Protein AF-A0A8J6PR92-F1 (afdb_monomer_lite)

Secondary structure (DSSP, 8-state):
--TT----SHHHHHHHHHHHHHHHHHHHHHHHHTTT-HHHHHHHHHHHHHTTTTS-HHHHHHHHHHHHTT---

Structure (mmCIF, N/CA/C/O backbone):
data_AF-A0A8J6PR92-F1
#
_entry.id   AF-A0A8J6PR92-F1
#
loop_
_atom_site.group_PDB
_atom_site.id
_atom_site.type_symbol
_atom_site.label_atom_id
_atom_site.label_alt_id
_atom_site.label_comp_id
_atom_site.label_asym_id
_atom_site.label_entity_id
_atom_site.label_seq_id
_atom_site.pdbx_PDB_ins_code
_atom_site.Cartn_x
_atom_site.Cartn_y
_atom_site.Cartn_z
_atom_site.occupancy
_atom_site.B_iso_or_equiv
_atom_site.auth_seq_id
_atom_site.auth_comp_id
_atom_site.auth_asym_id
_atom_site.auth_atom_id
_atom_site.pdbx_PDB_model_num
ATOM 1 N N . GLN A 1 1 ? -13.945 18.699 16.992 1.00 49.50 1 GLN A N 1
ATOM 2 C CA . GLN A 1 1 ? -15.120 18.030 16.405 1.00 49.50 1 GLN A CA 1
ATOM 3 C C . GLN A 1 1 ? -15.868 19.086 15.618 1.00 49.50 1 GLN A C 1
ATOM 5 O O . GLN A 1 1 ? -16.441 19.973 16.234 1.00 49.50 1 GLN A O 1
ATOM 10 N N . LEU A 1 2 ? -15.730 19.086 14.295 1.00 51.44 2 LEU A N 1
ATOM 11 C CA . LEU A 1 2 ? -16.489 19.992 13.436 1.00 51.44 2 LEU A CA 1
ATOM 12 C C . LEU A 1 2 ? -17.807 19.269 13.092 1.00 51.44 2 LEU A C 1
ATOM 14 O O . LEU A 1 2 ? -17.785 18.120 12.664 1.00 51.44 2 LEU A O 1
ATOM 18 N N . ASP A 1 3 ? -18.928 19.922 13.389 1.00 53.94 3 ASP A N 1
ATOM 19 C CA . ASP A 1 3 ? -20.263 19.699 12.808 1.00 53.94 3 ASP A CA 1
ATOM 20 C C . ASP A 1 3 ? -21.069 18.438 13.157 1.00 53.94 3 ASP A C 1
ATOM 22 O O . ASP A 1 3 ? -21.869 17.978 12.349 1.00 53.94 3 ASP A O 1
ATOM 26 N N . GLY A 1 4 ? -20.944 17.876 14.365 1.00 55.09 4 GLY A N 1
ATOM 27 C CA . GLY A 1 4 ? -21.889 16.837 14.827 1.00 55.09 4 GLY A CA 1
ATOM 28 C C . GLY A 1 4 ? -21.888 15.538 14.001 1.00 55.09 4 GLY A C 1
ATOM 29 O O . GLY A 1 4 ? -22.728 14.669 14.223 1.00 55.09 4 GLY A O 1
ATOM 30 N N . VAL A 1 5 ? -20.932 15.384 13.081 1.00 65.75 5 VAL A N 1
ATOM 31 C CA . VAL A 1 5 ? -20.721 14.171 12.297 1.00 65.75 5 VAL A CA 1
ATOM 32 C C . VAL A 1 5 ? -19.982 13.165 13.168 1.00 65.75 5 VAL A C 1
ATOM 34 O O . VAL A 1 5 ? -18.842 13.383 13.584 1.00 65.75 5 VAL A O 1
ATOM 37 N N . THR A 1 6 ? -20.624 12.035 13.447 1.00 64.81 6 THR A N 1
ATOM 38 C CA . THR A 1 6 ? -19.940 10.887 14.038 1.00 64.81 6 THR A CA 1
ATOM 39 C C . THR A 1 6 ? -18.975 10.318 13.001 1.00 64.81 6 THR A C 1
ATOM 41 O O . THR A 1 6 ? -19.391 9.796 11.970 1.00 64.81 6 THR A O 1
ATOM 44 N N . HIS A 1 7 ? -17.670 10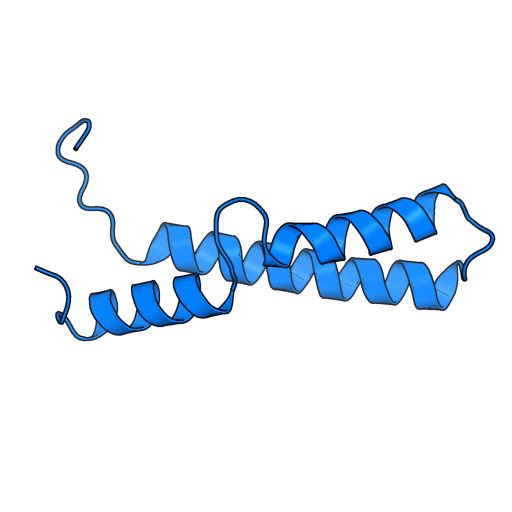.418 13.254 1.00 69.88 7 HIS A N 1
ATOM 45 C CA . HIS A 1 7 ? -16.667 9.790 12.397 1.00 69.88 7 HIS A CA 1
ATOM 46 C C . HIS A 1 7 ? -16.608 8.283 12.672 1.00 69.88 7 HIS A C 1
ATOM 48 O O . HIS A 1 7 ? -15.852 7.828 13.535 1.00 69.88 7 HIS A O 1
ATOM 54 N N . GLY A 1 8 ? -17.394 7.511 11.922 1.00 82.00 8 GLY A N 1
ATOM 55 C CA . GLY A 1 8 ? -17.309 6.054 11.893 1.00 82.00 8 GLY A CA 1
ATOM 56 C C . GLY A 1 8 ? -16.022 5.554 11.222 1.00 82.00 8 GLY A C 1
ATOM 57 O O . GLY A 1 8 ? -15.087 6.310 10.948 1.00 82.00 8 GLY A O 1
ATOM 58 N N . SER A 1 9 ? -15.904 4.245 11.009 1.00 91.56 9 SER A N 1
ATOM 59 C CA . SER A 1 9 ? -14.671 3.631 10.480 1.00 91.56 9 SER A CA 1
ATOM 60 C C . SER A 1 9 ? -14.434 3.871 8.980 1.00 91.56 9 SER A C 1
ATOM 62 O O . SER A 1 9 ? -13.362 3.546 8.468 1.00 91.56 9 SER A O 1
ATOM 64 N N . GLU A 1 10 ? -15.397 4.479 8.288 1.00 91.88 10 GLU A N 1
ATOM 65 C CA . GLU A 1 10 ? -15.497 4.540 6.828 1.00 91.88 10 GLU A CA 1
ATOM 66 C C . GLU A 1 10 ? -14.320 5.291 6.206 1.00 91.88 10 GLU A C 1
ATOM 68 O O . GLU A 1 10 ? -13.694 4.783 5.283 1.00 91.88 10 GLU A O 1
ATOM 73 N N . GLY A 1 11 ? -13.935 6.447 6.758 1.00 92.19 11 GLY A N 1
ATOM 74 C CA . GLY A 1 11 ? -12.777 7.196 6.250 1.00 92.19 11 GLY A CA 1
ATOM 75 C C . GLY A 1 11 ? -11.455 6.438 6.417 1.00 92.19 11 GLY A C 1
ATOM 76 O O . GLY A 1 11 ? -10.548 6.551 5.593 1.00 92.19 11 GLY A O 1
ATOM 77 N N . SER A 1 12 ? -11.343 5.613 7.464 1.00 94.25 12 SER A N 1
ATOM 78 C CA . SER A 1 12 ? -10.160 4.775 7.648 1.00 94.25 12 SER A CA 1
ATOM 79 C C . SER A 1 12 ? -10.133 3.586 6.693 1.00 94.25 12 SER A C 1
ATOM 81 O O . SER A 1 12 ? -9.050 3.218 6.231 1.00 94.25 12 SER A O 1
ATOM 83 N N . LEU A 1 13 ? -11.301 3.011 6.391 1.00 95.50 13 LEU A N 1
ATOM 84 C CA . LEU A 1 13 ? -11.470 1.955 5.393 1.00 95.50 13 LEU A CA 1
ATOM 85 C C . LEU A 1 13 ? -11.144 2.462 3.988 1.00 95.50 13 LEU A C 1
ATOM 87 O O . LEU A 1 13 ? -10.347 1.831 3.298 1.00 95.50 13 LEU A O 1
ATOM 91 N N . ASP A 1 14 ? -11.690 3.615 3.605 1.00 95.50 14 ASP A N 1
ATOM 92 C CA . ASP A 1 14 ? -11.434 4.255 2.313 1.00 95.50 14 ASP A CA 1
ATOM 93 C C . ASP A 1 14 ? -9.932 4.456 2.084 1.00 95.50 14 ASP A C 1
A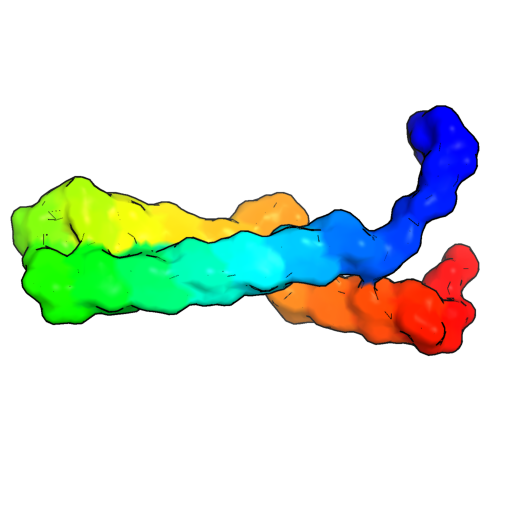TOM 95 O O . ASP A 1 14 ? -9.360 3.957 1.116 1.00 95.50 14 ASP A O 1
ATOM 99 N N . LYS A 1 15 ? -9.241 5.051 3.061 1.00 95.81 15 LYS A N 1
ATOM 100 C CA . LYS A 1 15 ? -7.796 5.280 2.970 1.00 95.81 15 LYS A CA 1
ATOM 101 C C . LYS A 1 15 ? -6.984 3.982 2.868 1.00 95.81 15 LYS A C 1
ATOM 103 O O . LYS A 1 15 ? -5.967 3.953 2.171 1.00 95.81 15 LYS A O 1
ATOM 108 N N . LEU A 1 16 ? -7.393 2.909 3.553 1.00 96.12 16 LEU A N 1
ATOM 109 C CA . LEU A 1 16 ? -6.731 1.606 3.421 1.00 96.12 16 LEU A CA 1
ATOM 110 C C . LEU A 1 16 ? -6.932 0.992 2.037 1.00 96.12 16 LEU A C 1
ATOM 112 O O . LEU 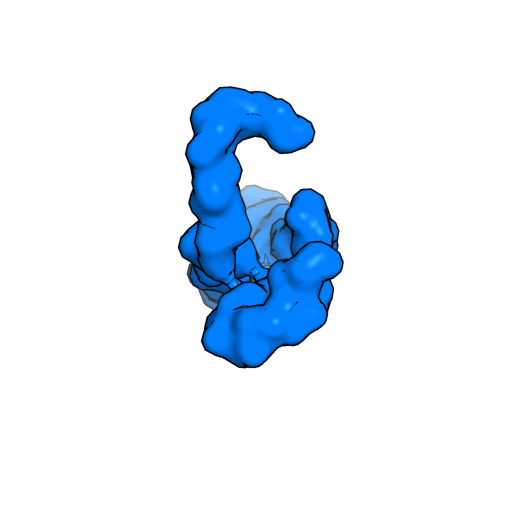A 1 16 ? -5.971 0.473 1.472 1.00 96.12 16 LEU A O 1
ATOM 116 N N . LEU A 1 17 ? -8.152 1.049 1.501 1.00 96.88 17 LEU A N 1
ATOM 117 C CA . LEU A 1 17 ? -8.460 0.523 0.174 1.00 96.88 17 LEU A CA 1
ATOM 118 C C . LEU A 1 17 ? -7.743 1.321 -0.914 1.00 96.88 17 LEU A C 1
ATOM 120 O O . LEU A 1 17 ? -7.092 0.711 -1.758 1.00 96.88 17 LEU A O 1
ATOM 124 N N . MET A 1 18 ? -7.768 2.655 -0.840 1.00 97.06 18 MET A N 1
ATOM 125 C CA . MET A 1 18 ? -7.002 3.533 -1.728 1.00 97.06 18 MET A CA 1
ATOM 126 C C . MET A 1 18 ? -5.511 3.170 -1.703 1.00 97.06 18 MET A C 1
ATOM 128 O O . MET A 1 18 ? -4.936 2.867 -2.743 1.00 97.06 18 MET A O 1
ATOM 132 N N . THR A 1 19 ? -4.909 3.072 -0.511 1.00 97.38 19 THR A N 1
ATOM 133 C CA . THR A 1 19 ? -3.492 2.690 -0.369 1.00 97.38 19 THR A CA 1
ATOM 134 C C . THR A 1 19 ? -3.203 1.322 -1.000 1.00 97.38 19 THR A C 1
ATOM 136 O O . THR A 1 19 ? -2.157 1.126 -1.617 1.00 97.38 19 THR A O 1
ATOM 139 N N . TRP A 1 20 ? -4.103 0.349 -0.829 1.00 97.44 20 TRP A N 1
ATOM 140 C CA . TRP A 1 20 ? -3.921 -0.991 -1.382 1.00 97.44 20 TRP A CA 1
ATOM 141 C C . TRP A 1 20 ? -4.014 -1.009 -2.910 1.00 97.44 20 TRP A C 1
ATOM 143 O O . TRP A 1 20 ? -3.181 -1.649 -3.560 1.00 97.44 20 TRP A O 1
ATOM 153 N N . VAL A 1 21 ? -4.984 -0.293 -3.481 1.00 97.88 21 VAL A N 1
ATOM 154 C CA . VAL A 1 21 ? -5.136 -0.142 -4.933 1.00 97.88 21 VAL A CA 1
ATOM 155 C C . VAL A 1 21 ? -3.909 0.547 -5.520 1.00 97.88 21 VAL A C 1
ATOM 157 O O . VAL A 1 21 ? -3.282 -0.012 -6.420 1.00 97.88 21 VAL A O 1
ATOM 160 N N . ASP A 1 22 ? -3.505 1.686 -4.958 1.00 97.06 22 ASP A N 1
ATOM 161 C CA . ASP A 1 22 ? -2.374 2.462 -5.464 1.00 97.06 22 ASP A CA 1
ATOM 162 C C . ASP A 1 22 ? -1.076 1.660 -5.409 1.00 97.06 22 ASP A C 1
ATOM 164 O O . ASP A 1 22 ? -0.303 1.662 -6.366 1.00 97.06 22 ASP A O 1
ATOM 168 N N . GLN A 1 23 ? -0.846 0.892 -4.339 1.00 97.50 23 GLN A N 1
ATOM 169 C CA . GLN A 1 23 ? 0.316 0.007 -4.293 1.00 97.50 23 GLN A CA 1
ATOM 170 C C . GLN A 1 23 ? 0.223 -1.138 -5.288 1.00 97.50 23 GLN A C 1
ATOM 172 O O . GLN A 1 23 ? 1.234 -1.465 -5.903 1.00 97.50 23 GLN A O 1
ATOM 177 N N . SER A 1 24 ? -0.944 -1.753 -5.463 1.00 98.19 24 SER A N 1
ATOM 178 C CA . SER A 1 24 ? -1.105 -2.855 -6.418 1.00 98.19 24 SER A CA 1
ATOM 179 C C . SER A 1 24 ? -0.803 -2.386 -7.845 1.00 98.19 24 SER A C 1
ATOM 181 O O . SER A 1 24 ? -0.023 -3.022 -8.555 1.00 98.19 24 SER A O 1
ATOM 183 N N . VAL A 1 25 ? -1.339 -1.225 -8.231 1.00 97.81 25 VAL A N 1
ATOM 184 C CA . VAL A 1 25 ? -1.084 -0.604 -9.538 1.00 97.81 25 VAL A CA 1
ATOM 185 C C . VAL A 1 25 ? 0.363 -0.120 -9.649 1.00 97.81 25 VAL A C 1
ATOM 187 O O . VAL A 1 25 ? 1.010 -0.377 -10.660 1.00 97.81 25 VAL A O 1
ATOM 190 N N . GLY A 1 26 ? 0.919 0.503 -8.608 1.00 98.12 26 GLY A N 1
ATOM 191 C CA . GLY A 1 26 ? 2.311 0.954 -8.584 1.00 98.12 26 GLY A CA 1
ATOM 192 C C . GLY A 1 26 ? 3.315 -0.191 -8.751 1.00 98.12 26 GLY A C 1
ATOM 193 O O . GLY A 1 26 ? 4.290 -0.054 -9.487 1.00 98.12 26 GLY A O 1
ATOM 194 N N . HIS A 1 27 ? 3.074 -1.350 -8.127 1.00 98.25 27 HIS A N 1
ATOM 195 C CA . HIS A 1 27 ? 3.909 -2.540 -8.337 1.00 98.25 27 HIS A CA 1
ATOM 196 C C . HIS A 1 27 ? 3.798 -3.061 -9.772 1.00 98.25 27 HIS A C 1
ATOM 198 O O . HIS A 1 27 ? 4.815 -3.434 -10.354 1.00 98.25 27 HIS A O 1
ATOM 204 N N . ALA A 1 28 ? 2.598 -3.059 -10.359 1.00 98.19 28 ALA A N 1
ATOM 205 C CA . ALA A 1 28 ? 2.415 -3.434 -11.759 1.00 98.19 28 ALA A CA 1
ATOM 206 C C . ALA A 1 28 ? 3.144 -2.465 -12.708 1.00 98.19 28 ALA A C 1
ATOM 208 O O . ALA A 1 28 ? 3.824 -2.914 -13.629 1.00 98.19 28 ALA A O 1
ATOM 209 N N . ALA A 1 29 ? 3.078 -1.156 -12.445 1.00 97.56 29 ALA A N 1
ATOM 210 C CA . ALA A 1 29 ? 3.806 -0.138 -13.199 1.00 97.56 29 ALA A CA 1
ATOM 211 C C . ALA A 1 29 ? 5.323 -0.388 -13.170 1.00 97.56 29 ALA A C 1
ATOM 213 O O . ALA A 1 29 ? 5.958 -0.405 -14.223 1.00 97.56 29 ALA A O 1
ATOM 214 N N . LEU A 1 30 ? 5.894 -0.680 -11.994 1.00 98.25 30 LEU A N 1
ATOM 215 C CA . LEU A 1 30 ? 7.309 -1.044 -11.875 1.00 98.25 30 LEU A CA 1
ATOM 216 C C . LEU A 1 30 ? 7.636 -2.362 -12.594 1.00 98.25 30 LEU A C 1
ATOM 218 O O . LEU A 1 30 ? 8.682 -2.466 -13.231 1.00 98.25 30 LEU A O 1
ATOM 222 N N . ALA A 1 31 ? 6.765 -3.369 -12.504 1.00 98.19 31 ALA A N 1
ATOM 223 C CA . ALA A 1 31 ? 6.981 -4.667 -13.141 1.00 98.19 31 ALA A CA 1
ATOM 224 C C . ALA A 1 31 ? 6.988 -4.578 -14.677 1.00 98.19 31 ALA A C 1
ATOM 226 O O . ALA A 1 31 ? 7.746 -5.296 -15.325 1.00 98.19 31 ALA A O 1
ATOM 227 N N . VAL A 1 32 ? 6.165 -3.695 -15.252 1.00 97.12 32 VAL A N 1
ATOM 228 C CA . VAL A 1 32 ? 6.056 -3.500 -16.705 1.00 97.12 32 VAL A CA 1
ATOM 229 C C . VAL A 1 32 ? 7.097 -2.504 -17.227 1.00 97.12 32 VAL A C 1
ATOM 231 O O . VAL A 1 32 ? 7.770 -2.789 -18.215 1.00 97.12 32 VAL A O 1
ATOM 234 N N . GLY A 1 33 ? 7.248 -1.347 -16.578 1.00 95.75 33 GLY A N 1
ATOM 235 C CA . GLY A 1 33 ? 8.133 -0.262 -17.026 1.00 95.75 33 GLY A CA 1
ATOM 236 C C . GLY A 1 33 ? 9.590 -0.391 -16.572 1.00 95.75 33 GLY A C 1
ATOM 237 O O . GLY A 1 33 ? 10.499 0.200 -17.163 1.00 95.75 33 GLY A O 1
ATOM 238 N N . GLY A 1 34 ? 9.847 -1.177 -15.524 1.00 96.00 34 GLY A N 1
ATOM 239 C CA . GLY A 1 34 ? 11.150 -1.239 -14.873 1.00 96.00 34 GLY A CA 1
ATOM 240 C C . GLY A 1 34 ? 11.558 0.100 -14.249 1.00 96.00 34 GLY A C 1
ATOM 241 O O . GLY A 1 34 ? 10.738 0.966 -13.964 1.00 96.00 34 GLY A O 1
ATOM 242 N N . THR A 1 35 ? 12.858 0.282 -14.020 1.00 97.75 35 THR A N 1
ATOM 243 C CA . THR A 1 35 ? 13.408 1.473 -13.342 1.00 97.75 35 THR A CA 1
ATOM 244 C C . THR A 1 35 ? 13.868 2.579 -14.291 1.00 97.75 35 THR A C 1
ATOM 246 O O . THR A 1 35 ? 14.390 3.595 -13.840 1.00 97.75 35 THR A O 1
ATOM 249 N N . ARG A 1 36 ? 13.742 2.375 -15.607 1.00 97.88 36 ARG A N 1
ATOM 250 C CA . ARG A 1 36 ? 14.233 3.321 -16.626 1.00 97.88 36 ARG A CA 1
ATOM 251 C C . ARG A 1 36 ? 13.142 4.223 -17.185 1.00 97.88 36 ARG A C 1
ATOM 253 O O . ARG A 1 36 ? 13.476 5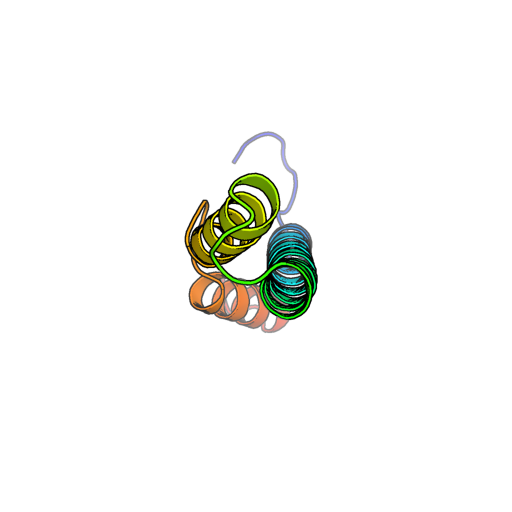.215 -17.820 1.00 97.88 36 ARG A O 1
ATOM 260 N N . ASP A 1 37 ? 11.879 3.881 -16.954 1.00 97.75 37 ASP A N 1
ATOM 261 C CA . ASP A 1 37 ? 10.751 4.761 -17.225 1.00 97.75 37 ASP A CA 1
ATOM 262 C C . ASP A 1 37 ? 10.517 5.655 -15.991 1.00 97.75 37 ASP A C 1
ATOM 264 O O . ASP A 1 37 ? 10.076 5.154 -14.951 1.00 97.75 37 ASP A O 1
ATOM 268 N N . PRO A 1 38 ? 10.862 6.954 -16.049 1.00 96.94 38 PRO A N 1
ATOM 269 C CA . PRO A 1 38 ? 10.791 7.836 -14.889 1.00 96.94 38 PRO A CA 1
ATOM 270 C C . PRO A 1 38 ? 9.355 8.123 -14.440 1.00 96.94 38 PRO A C 1
ATOM 272 O O . PRO A 1 38 ? 9.145 8.385 -13.256 1.00 96.94 38 PRO A O 1
ATOM 275 N N . GLU A 1 39 ? 8.375 8.062 -15.343 1.00 97.00 39 GLU A N 1
ATOM 276 C CA . GLU A 1 39 ? 6.971 8.294 -15.004 1.00 97.00 39 GLU A CA 1
ATOM 277 C C . GLU A 1 39 ? 6.426 7.104 -14.213 1.00 97.00 39 GLU A C 1
ATOM 279 O O . GLU A 1 39 ? 5.966 7.271 -13.082 1.00 97.00 39 GLU A O 1
ATOM 284 N N . LEU A 1 40 ? 6.584 5.889 -14.746 1.00 97.50 40 LEU A N 1
ATOM 285 C CA . LEU A 1 40 ? 6.116 4.670 -14.081 1.00 97.50 40 LEU A CA 1
ATOM 286 C C . LEU A 1 40 ? 6.877 4.390 -12.778 1.00 97.50 40 LEU A C 1
ATOM 288 O O . LEU A 1 40 ? 6.274 3.980 -11.779 1.00 97.50 40 LEU A O 1
ATOM 292 N N . LEU A 1 41 ? 8.185 4.668 -12.743 1.00 98.19 41 LEU A N 1
ATOM 293 C CA . LEU A 1 41 ? 8.964 4.608 -11.506 1.00 98.19 41 LEU A CA 1
ATOM 294 C C . LEU A 1 41 ? 8.471 5.648 -10.489 1.00 98.19 41 LEU A C 1
ATOM 296 O O . LEU A 1 41 ? 8.369 5.340 -9.300 1.00 98.19 41 LEU A O 1
ATOM 300 N N . GLY A 1 42 ? 8.134 6.856 -10.945 1.00 97.62 42 GLY A N 1
ATOM 301 C CA . GLY A 1 42 ? 7.531 7.902 -10.123 1.00 97.62 42 GLY A CA 1
ATOM 302 C C . GLY A 1 42 ? 6.208 7.457 -9.499 1.00 97.62 42 GLY A C 1
ATOM 303 O O . GLY A 1 42 ? 6.036 7.587 -8.286 1.00 97.62 42 GLY A O 1
ATOM 304 N N . SER A 1 43 ? 5.314 6.850 -10.286 1.00 96.62 43 SER A N 1
ATOM 305 C CA . SER A 1 43 ? 4.046 6.288 -9.798 1.00 96.62 43 SER A CA 1
ATOM 306 C C . SER A 1 43 ? 4.261 5.204 -8.739 1.00 96.62 43 SER A C 1
ATOM 308 O O . SER A 1 43 ? 3.609 5.226 -7.693 1.00 96.62 43 SER A O 1
ATOM 310 N N . TYR A 1 44 ? 5.218 4.292 -8.950 1.00 98.38 44 TYR A N 1
ATOM 311 C CA . TYR A 1 44 ? 5.582 3.300 -7.935 1.00 98.38 44 TYR A CA 1
ATOM 312 C C . TYR A 1 44 ? 6.052 3.972 -6.639 1.00 98.38 44 TYR A C 1
ATOM 314 O O . TYR A 1 44 ? 5.524 3.673 -5.567 1.00 98.38 44 TYR A O 1
ATOM 322 N N . MET A 1 45 ? 6.996 4.914 -6.716 1.00 98.19 45 MET A N 1
ATOM 323 C CA . MET A 1 45 ? 7.538 5.586 -5.529 1.00 98.19 45 MET A CA 1
ATOM 324 C C . MET A 1 45 ? 6.468 6.384 -4.775 1.00 98.19 45 MET A C 1
ATOM 326 O O . MET A 1 45 ? 6.415 6.328 -3.543 1.00 98.19 45 MET A O 1
ATOM 330 N N . TYR A 1 46 ? 5.569 7.058 -5.494 1.00 96.88 46 TYR A N 1
ATOM 331 C CA . TYR A 1 46 ? 4.435 7.755 -4.892 1.00 96.88 46 TYR A CA 1
ATOM 332 C C . TYR A 1 46 ? 3.500 6.789 -4.147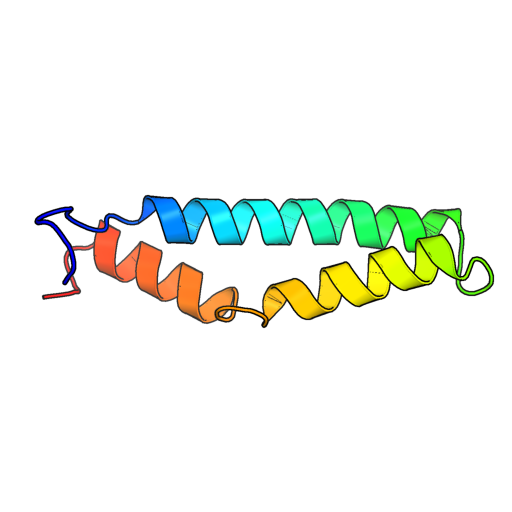 1.00 96.88 46 TYR A C 1
ATOM 334 O O . TYR A 1 46 ? 3.183 7.020 -2.977 1.00 96.88 46 TYR A O 1
ATOM 342 N N . SER A 1 47 ? 3.155 5.647 -4.758 1.00 97.25 47 SER A N 1
ATOM 343 C CA . SER A 1 47 ? 2.298 4.630 -4.123 1.00 97.25 47 SER A CA 1
ATOM 344 C C . SER A 1 47 ? 2.879 4.082 -2.809 1.00 97.25 47 SER A C 1
ATOM 346 O O . SER A 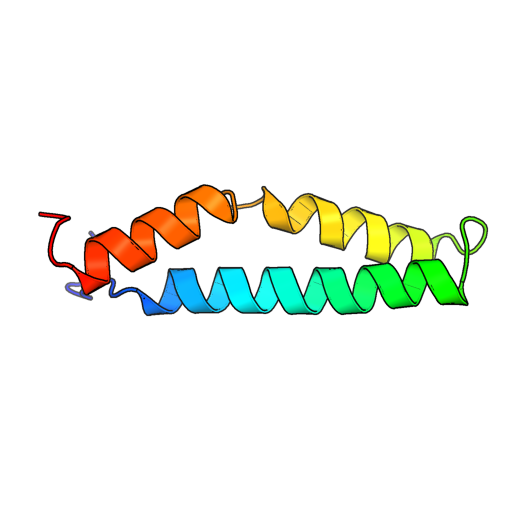1 47 ? 2.158 3.751 -1.861 1.00 97.25 47 SER A O 1
ATOM 348 N N . ARG A 1 48 ? 4.214 4.015 -2.697 1.00 97.56 48 ARG A N 1
ATOM 349 C CA . ARG A 1 48 ? 4.889 3.605 -1.457 1.00 97.56 48 ARG A CA 1
ATOM 350 C C . ARG A 1 48 ? 4.683 4.637 -0.352 1.00 97.56 48 ARG A C 1
ATOM 352 O O . ARG A 1 48 ? 4.353 4.254 0.775 1.00 97.56 48 ARG A O 1
ATOM 359 N N . ALA A 1 49 ? 4.813 5.924 -0.674 1.00 96.50 49 ALA A N 1
ATOM 360 C CA . ALA A 1 49 ? 4.652 7.017 0.284 1.00 96.50 49 ALA A CA 1
ATOM 361 C C . ALA A 1 49 ? 3.234 7.085 0.880 1.00 96.50 49 ALA A C 1
ATOM 363 O O . ALA A 1 49 ? 3.079 7.396 2.064 1.00 96.50 49 ALA A O 1
ATOM 364 N N . GLN A 1 50 ? 2.202 6.723 0.112 1.00 94.62 50 GLN A N 1
ATOM 365 C CA . GLN A 1 50 ? 0.809 6.745 0.582 1.00 94.62 50 GLN A CA 1
ATOM 366 C C . GLN A 1 50 ? 0.528 5.798 1.754 1.00 94.62 50 GLN A C 1
ATOM 368 O O . GLN A 1 50 ? -0.355 6.075 2.563 1.00 94.62 50 GLN A O 1
ATOM 373 N N . SER A 1 51 ? 1.323 4.737 1.937 1.00 93.25 51 SER A N 1
ATOM 374 C CA . SER A 1 51 ? 1.170 3.876 3.122 1.00 93.25 51 SER A CA 1
ATOM 375 C C . SER A 1 51 ? 1.522 4.539 4.449 1.00 93.25 51 SER A C 1
ATOM 377 O O . SER A 1 51 ? 1.230 3.959 5.496 1.00 93.25 51 SER A O 1
ATOM 379 N N . VAL A 1 52 ? 2.129 5.729 4.406 1.00 95.94 52 VAL A N 1
ATOM 380 C CA . VAL A 1 52 ? 2.522 6.537 5.566 1.00 95.94 52 VAL A CA 1
ATOM 381 C C . VAL A 1 52 ? 1.818 7.895 5.566 1.00 95.94 52 VAL A C 1
ATOM 383 O O . VAL A 1 52 ? 1.375 8.355 6.621 1.00 95.94 52 VAL A O 1
ATOM 386 N N . MET A 1 53 ? 1.708 8.542 4.401 1.00 93.44 53 MET A N 1
ATOM 387 C CA . MET A 1 53 ? 1.098 9.866 4.262 1.00 93.44 53 MET A CA 1
ATOM 388 C C . MET A 1 53 ? -0.327 9.884 4.842 1.00 93.44 53 MET A C 1
ATOM 390 O O . MET A 1 53 ? -1.156 9.026 4.537 1.00 93.44 53 MET A O 1
ATOM 394 N N . GLY A 1 54 ? -0.616 10.854 5.715 1.00 86.94 54 GLY A N 1
ATOM 395 C CA . GLY A 1 54 ? -1.927 10.972 6.367 1.00 86.94 54 GLY A CA 1
ATOM 396 C C . GLY A 1 54 ? -2.268 9.809 7.311 1.00 86.94 54 GLY A C 1
ATOM 397 O O . GLY A 1 54 ? -3.440 9.468 7.455 1.00 86.94 54 GLY A O 1
ATOM 398 N N . GLY A 1 55 ? -1.264 9.137 7.886 1.00 92.62 55 GLY A N 1
ATOM 399 C CA . GLY A 1 55 ? -1.416 8.026 8.835 1.00 92.62 55 GLY A CA 1
ATOM 400 C C . GLY A 1 55 ? -1.033 6.675 8.231 1.00 92.62 55 GLY A C 1
ATOM 401 O O . GLY A 1 55 ? -1.318 6.401 7.068 1.00 92.62 55 GLY A O 1
ATOM 402 N N . THR A 1 56 ? -0.385 5.805 9.004 1.00 96.25 56 THR A N 1
ATOM 403 C CA . THR A 1 56 ? 0.070 4.518 8.465 1.00 96.25 56 THR A CA 1
ATOM 404 C C . THR A 1 56 ? -1.072 3.517 8.324 1.00 96.25 56 THR A C 1
ATOM 406 O O . THR A 1 56 ? -2.039 3.548 9.085 1.00 96.25 56 THR A O 1
ATOM 409 N N . SER A 1 57 ? -0.947 2.562 7.399 1.00 94.19 57 SER A N 1
ATOM 410 C CA . SER A 1 57 ? -1.941 1.484 7.257 1.00 94.19 57 SER A CA 1
ATOM 411 C C . SER A 1 57 ? -2.169 0.698 8.558 1.00 94.19 57 SER A C 1
ATOM 413 O O . SER A 1 57 ? -3.284 0.274 8.848 1.00 94.19 57 SER A O 1
ATOM 415 N N . GLN A 1 58 ? -1.130 0.518 9.372 1.00 95.88 58 GLN A N 1
ATOM 416 C CA . GLN A 1 58 ? -1.217 -0.166 10.662 1.00 95.88 58 GLN A CA 1
ATOM 417 C C . GLN A 1 58 ? -2.091 0.616 11.648 1.00 95.88 58 GLN A C 1
ATOM 419 O O . GLN A 1 58 ? -2.969 0.037 12.283 1.00 95.88 58 GLN A O 1
ATOM 424 N N . ILE A 1 59 ? -1.903 1.936 11.728 1.00 95.50 59 ILE A N 1
ATOM 425 C CA . ILE A 1 59 ? -2.720 2.796 12.589 1.00 95.50 59 ILE A CA 1
ATOM 426 C C . ILE A 1 59 ? -4.177 2.804 12.120 1.00 95.50 59 ILE A C 1
ATOM 428 O O . ILE A 1 59 ? -5.078 2.660 12.942 1.00 95.50 59 ILE A O 1
ATOM 432 N N . GLN A 1 60 ? -4.426 2.865 10.810 1.00 95.56 60 GLN A N 1
ATOM 433 C CA . GLN A 1 60 ? -5.790 2.820 10.278 1.00 95.56 60 GLN A CA 1
ATOM 434 C C . GLN A 1 60 ? -6.511 1.513 10.617 1.00 95.56 60 GLN A C 1
ATOM 436 O O . GLN A 1 60 ? -7.672 1.554 11.014 1.00 95.56 60 GLN A O 1
ATOM 441 N N . LYS A 1 61 ? -5.825 0.365 10.521 1.00 95.06 61 LYS A N 1
ATOM 442 C CA . LYS A 1 61 ? -6.382 -0.936 10.928 1.00 95.06 61 LYS A CA 1
ATOM 443 C C . LYS A 1 61 ? -6.762 -0.949 12.407 1.00 95.06 61 LYS A C 1
ATOM 445 O O . LYS A 1 61 ? -7.843 -1.425 12.741 1.00 95.06 61 LYS A O 1
ATOM 450 N N . ASN A 1 62 ? -5.924 -0.376 13.270 1.00 95.12 62 ASN A N 1
ATOM 451 C CA . ASN A 1 62 ? -6.236 -0.256 14.694 1.00 95.12 62 ASN A CA 1
ATOM 452 C C . ASN A 1 62 ? -7.439 0.664 14.937 1.00 95.12 62 ASN A C 1
ATOM 454 O O . ASN A 1 62 ? -8.320 0.303 15.706 1.00 95.12 62 ASN A O 1
ATOM 458 N N . ILE A 1 63 ? -7.528 1.808 14.249 1.00 92.56 63 ILE A N 1
ATOM 459 C CA . ILE A 1 63 ? -8.690 2.710 14.345 1.00 92.56 63 ILE A CA 1
ATOM 460 C C . ILE A 1 63 ? -9.976 1.988 13.926 1.00 92.56 63 ILE A C 1
ATOM 462 O O . ILE A 1 63 ? -10.987 2.096 14.617 1.00 92.56 63 ILE A O 1
ATOM 466 N N . ILE A 1 64 ? -9.943 1.244 12.817 1.00 93.00 64 ILE A N 1
ATOM 467 C CA . ILE A 1 64 ? -11.088 0.456 12.342 1.00 93.00 64 ILE A CA 1
ATOM 468 C C . ILE A 1 64 ? -11.490 -0.577 13.394 1.00 93.00 64 ILE A C 1
ATOM 470 O O . ILE A 1 64 ? -12.656 -0.620 13.778 1.00 93.00 64 ILE A O 1
ATOM 474 N N . ALA A 1 65 ? -10.533 -1.362 13.897 1.00 94.50 65 ALA A N 1
ATOM 475 C CA . ALA A 1 65 ? -10.794 -2.379 14.910 1.00 94.50 65 ALA A CA 1
ATOM 476 C C . ALA A 1 65 ? -11.390 -1.769 16.186 1.00 94.50 65 ALA A C 1
ATOM 478 O O . ALA A 1 65 ? -12.436 -2.223 16.644 1.00 94.50 65 ALA A O 1
ATOM 479 N N . SER A 1 66 ? -10.789 -0.702 16.720 1.00 93.44 66 SER A N 1
ATOM 480 C CA . SER A 1 66 ? -11.289 -0.030 17.921 1.00 93.44 66 SER A CA 1
ATOM 481 C C . SER A 1 66 ? -12.693 0.541 17.733 1.00 93.44 66 SER A C 1
ATOM 483 O O . SER A 1 66 ? -13.501 0.452 18.652 1.00 93.44 66 SER A O 1
ATOM 485 N N . ARG A 1 67 ? -13.015 1.099 16.558 1.00 91.12 67 ARG A N 1
ATOM 486 C CA . ARG A 1 67 ? -14.357 1.631 16.266 1.00 91.12 67 ARG A CA 1
ATOM 487 C C . ARG A 1 67 ? -15.399 0.523 16.120 1.00 91.12 67 ARG A C 1
ATOM 489 O O . ARG A 1 67 ? -16.464 0.635 16.712 1.00 91.12 67 ARG A O 1
ATOM 496 N N . ILE A 1 68 ? -15.087 -0.551 15.391 1.00 90.88 68 ILE A N 1
ATOM 497 C CA . ILE A 1 68 ? -15.994 -1.701 15.222 1.00 90.88 68 ILE A CA 1
ATOM 498 C C . ILE A 1 68 ? -16.265 -2.389 16.566 1.00 90.88 68 ILE A C 1
ATOM 500 O O . ILE A 1 68 ? -17.393 -2.788 16.836 1.00 90.88 68 ILE A O 1
ATOM 504 N N . LEU A 1 69 ? -15.243 -2.510 17.415 1.00 93.44 69 LEU A N 1
ATOM 505 C CA . LEU A 1 69 ? -15.348 -3.158 18.723 1.00 93.44 69 LEU A CA 1
ATOM 506 C C . LEU A 1 69 ? -15.863 -2.226 19.836 1.00 93.44 69 LEU A C 1
ATOM 508 O O . LEU A 1 69 ? -15.981 -2.667 20.975 1.00 93.44 69 LEU A O 1
ATOM 512 N N . GLY A 1 70 ? -16.143 -0.950 19.544 1.00 89.50 70 GLY A N 1
ATOM 513 C CA . GLY A 1 70 ? -16.601 0.021 20.546 1.00 89.50 70 GLY A CA 1
ATOM 514 C C . GLY A 1 70 ? -15.569 0.338 21.639 1.00 89.50 70 GLY A C 1
ATOM 515 O O . GLY A 1 70 ? -15.942 0.718 22.743 1.00 89.50 70 GLY A O 1
ATOM 516 N N . LEU A 1 71 ? -14.274 0.169 21.351 1.00 87.38 71 LEU A N 1
ATOM 517 C CA . LEU A 1 71 ? -13.165 0.369 22.298 1.00 87.38 71 LEU A CA 1
ATOM 518 C C . LEU A 1 71 ? -12.656 1.819 22.348 1.00 87.38 71 LEU A C 1
ATOM 520 O O . LEU A 1 71 ? -11.785 2.134 23.155 1.00 87.38 71 LEU A O 1
ATOM 524 N N . GLY A 1 72 ? -13.146 2.683 21.456 1.00 67.12 72 GLY A N 1
ATOM 525 C CA . GLY A 1 72 ? -12.817 4.107 21.421 1.00 67.12 72 GLY A CA 1
ATOM 526 C C . GLY A 1 72 ? -13.977 4.952 21.935 1.00 67.12 72 GLY A C 1
ATOM 527 O O . GLY A 1 72 ? -14.911 5.205 21.176 1.00 67.12 72 GLY A O 1
ATOM 528 N N . VAL A 1 73 ? -13.888 5.376 23.198 1.00 54.44 73 VAL A N 1
ATOM 529 C CA . VAL A 1 73 ? -14.618 6.520 23.776 1.00 54.44 73 VAL A CA 1
ATOM 530 C C . VAL A 1 73 ? -13.679 7.709 23.875 1.00 54.44 73 VAL A C 1
ATOM 532 O O . VAL A 1 73 ? -12.515 7.491 24.283 1.00 54.44 73 VAL A O 1
#

Foldseek 3Di:
DPDPDDDALVVLVVLLVVLVVQQVQLVVLCVVVPPPPPVSPVSVVVSVCSCPPPHHNVVSVVRNVCRVVVVDD

pLDDT: mean 90.87, std 12.53, range [49.5, 98.38]

Sequence (73 aa):
QLDGVTHGSEGSLDKLLMTWVDQSVGHAALAVGGTRDPELLGSYMYSRAQSVMGGTSQIQKNIIASRILGLGV

Radius of gyration: 15.84 Å; chains: 1; bounding box: 36×25×41 Å